Protein AF-A0A2N5A3N4-F1 (afdb_monomer_lite)

Foldseek 3Di:
DDPDDAAEDEFDWDADPVRDTDTDDDDDDPVRPYYYDDDDDPPPDDDDDDDDDDPDPSPCQQVVQVVVLVVCCVVVVVVPHPPRDDGDDDPVPPPPPCPPPDDDDDDDD

pLDDT: mean 80.14, std 12.22, range [43.47, 93.5]

Sequence (109 aa):
MSNKTEPIRELECKFDDNGSPSWDSFPSHKNCQVRGGCDLPPHLPGIIILVHGVNSTGEWFSVAEKKLCEGLNKRLGLTGTSHELETNKYLFDDKIDAMPLMPRDLPDV

Structure (mmCIF, N/CA/C/O backbone):
data_AF-A0A2N5A3N4-F1
#
_entry.id   AF-A0A2N5A3N4-F1
#
loop_
_atom_site.group_PDB
_atom_site.id
_atom_site.type_symbol
_atom_site.label_atom_id
_atom_site.label_alt_id
_atom_site.label_comp_id
_atom_site.label_asym_id
_atom_site.label_entity_id
_atom_site.label_seq_id
_atom_site.pdbx_PDB_ins_code
_atom_site.Cartn_x
_atom_site.Cartn_y
_atom_site.Cartn_z
_atom_site.occupancy
_atom_site.B_iso_or_equiv
_atom_site.auth_seq_id
_atom_site.auth_comp_id
_atom_site.auth_asym_id
_atom_site.auth_atom_id
_atom_site.pdbx_PDB_model_num
ATOM 1 N N . MET A 1 1 ? 2.906 19.398 30.806 1.00 43.47 1 MET A N 1
ATOM 2 C CA . MET A 1 1 ? 1.909 18.379 30.414 1.00 43.47 1 MET A CA 1
ATOM 3 C C . MET A 1 1 ? 1.866 17.349 31.533 1.00 43.47 1 MET A C 1
ATOM 5 O O . MET A 1 1 ? 2.904 16.779 31.835 1.00 43.47 1 MET A O 1
ATOM 9 N N . SER A 1 2 ? 0.747 17.208 32.244 1.00 47.59 2 SER A N 1
ATOM 10 C CA . SER A 1 2 ? 0.608 16.200 33.305 1.00 47.59 2 SER A CA 1
ATOM 11 C C . SER A 1 2 ? 0.333 14.845 32.647 1.00 47.59 2 SER A C 1
ATOM 13 O O . SER A 1 2 ? -0.663 14.721 31.945 1.00 47.59 2 SER A O 1
ATOM 15 N N . ASN A 1 3 ? 1.202 13.849 32.849 1.00 61.88 3 ASN A N 1
ATOM 16 C CA . ASN A 1 3 ? 1.020 12.478 32.349 1.00 61.88 3 ASN A CA 1
ATOM 17 C C . ASN A 1 3 ? -0.009 11.709 33.199 1.00 61.88 3 ASN A C 1
ATOM 19 O O . ASN A 1 3 ? 0.305 10.674 33.784 1.00 61.88 3 ASN A O 1
ATOM 23 N N . LYS A 1 4 ? -1.228 12.236 33.339 1.00 70.06 4 LYS A N 1
ATOM 24 C CA . LYS A 1 4 ? -2.327 11.498 33.969 1.00 70.06 4 LYS A CA 1
ATOM 25 C C . LYS A 1 4 ? -2.964 10.576 32.934 1.00 70.06 4 LYS A C 1
ATOM 27 O O . LYS A 1 4 ? -3.409 11.034 31.889 1.00 70.06 4 LYS A O 1
ATOM 32 N N . THR A 1 5 ? -3.018 9.285 33.243 1.00 76.06 5 THR A N 1
ATOM 33 C CA . THR A 1 5 ? -3.790 8.291 32.491 1.00 76.06 5 THR A CA 1
ATOM 34 C C . THR A 1 5 ? -5.280 8.567 32.679 1.00 76.06 5 THR A C 1
ATOM 36 O O . THR A 1 5 ? -5.812 8.378 33.773 1.00 76.06 5 THR A O 1
ATOM 39 N N . GLU A 1 6 ? -5.938 9.058 31.631 1.00 80.31 6 GLU A N 1
ATOM 40 C CA . GLU A 1 6 ? -7.391 9.250 31.590 1.00 80.31 6 GLU A CA 1
ATOM 41 C C . GLU A 1 6 ? -8.068 7.980 31.044 1.00 80.31 6 GLU A C 1
ATOM 43 O O . GLU A 1 6 ? -7.516 7.342 30.145 1.00 80.31 6 GLU A O 1
ATOM 48 N N . PRO A 1 7 ? -9.247 7.589 31.560 1.00 86.50 7 PRO A N 1
ATOM 49 C CA . PRO A 1 7 ? -9.970 6.439 31.036 1.00 86.50 7 PRO A CA 1
ATOM 50 C C . PRO A 1 7 ? -10.493 6.720 29.620 1.00 86.50 7 PRO A C 1
ATOM 52 O O . PRO A 1 7 ? -11.051 7.786 29.334 1.00 86.50 7 PRO A O 1
ATOM 55 N N . ILE A 1 8 ? -10.333 5.732 28.741 1.00 88.81 8 ILE A N 1
ATOM 56 C CA . ILE A 1 8 ? -10.764 5.778 27.344 1.00 88.81 8 ILE A CA 1
ATOM 57 C C . ILE A 1 8 ? -11.820 4.695 27.129 1.00 88.81 8 ILE A C 1
ATOM 59 O O . ILE A 1 8 ? -11.674 3.570 27.604 1.00 88.81 8 ILE A O 1
ATOM 63 N N . ARG A 1 9 ? -12.888 5.046 26.415 1.00 89.12 9 ARG A N 1
ATOM 64 C CA . ARG A 1 9 ? -13.852 4.099 25.858 1.00 89.12 9 ARG A CA 1
ATOM 65 C C . ARG A 1 9 ? -13.549 3.932 24.380 1.00 89.12 9 ARG A C 1
ATOM 67 O O . ARG A 1 9 ? -13.668 4.902 23.635 1.00 89.12 9 ARG A O 1
ATOM 74 N N . GLU A 1 10 ? -13.196 2.725 23.973 1.00 90.88 10 GLU A N 1
ATOM 75 C CA . GLU A 1 10 ? -13.039 2.384 22.561 1.00 90.88 10 GLU A CA 1
ATOM 76 C C . GLU A 1 10 ? -14.386 2.547 21.848 1.00 90.88 10 GLU A C 1
ATOM 78 O O . GLU A 1 10 ? -15.419 2.043 22.302 1.00 90.88 10 GLU A O 1
ATOM 83 N N . LEU A 1 11 ? -14.393 3.352 20.786 1.00 91.62 11 LEU A N 1
ATOM 84 C CA . LEU A 1 11 ? -15.568 3.568 19.953 1.00 91.62 11 LEU A CA 1
ATOM 85 C C . LEU A 1 11 ? -15.558 2.577 18.794 1.00 91.62 11 LEU A C 1
ATOM 87 O O . LEU A 1 11 ? -14.537 2.383 18.139 1.00 91.62 11 LEU A O 1
ATOM 91 N N . GLU A 1 12 ? -16.722 2.010 18.494 1.00 90.44 12 GLU A N 1
ATOM 92 C CA . GLU A 1 12 ? -16.892 1.179 17.306 1.00 90.44 12 GLU A CA 1
ATOM 93 C C . GLU A 1 12 ? -16.766 2.031 16.035 1.00 90.44 12 GLU A C 1
ATOM 95 O O . GLU A 1 12 ? -17.411 3.077 15.907 1.00 90.44 12 GLU A O 1
ATOM 100 N N . CYS A 1 13 ? -15.938 1.572 15.095 1.00 90.19 13 CYS A N 1
ATOM 101 C CA . CYS A 1 13 ? -15.800 2.172 13.772 1.00 90.19 13 CYS A CA 1
ATOM 102 C C . CYS A 1 13 ? -16.941 1.696 12.865 1.00 90.19 13 CYS A C 1
ATOM 104 O O . CYS A 1 13 ? -17.118 0.493 12.663 1.00 90.19 13 CYS A O 1
ATOM 106 N N . LYS A 1 14 ? -17.686 2.636 12.281 1.00 90.94 14 LYS A N 1
ATOM 107 C CA . LYS A 1 14 ? -18.724 2.379 11.275 1.00 90.94 14 LYS A CA 1
ATOM 108 C C . LYS A 1 14 ? -18.265 2.907 9.923 1.00 90.94 14 LYS A C 1
ATOM 110 O O . LYS A 1 14 ? -17.735 4.013 9.852 1.00 90.94 14 LYS A O 1
ATOM 115 N N . PHE A 1 15 ? -18.505 2.142 8.866 1.00 88.44 15 PHE A N 1
ATOM 116 C CA . PHE A 1 15 ? -18.195 2.545 7.497 1.00 88.44 15 PHE A CA 1
ATOM 117 C C . PHE A 1 15 ? -19.470 2.994 6.787 1.00 88.44 15 PHE A C 1
ATOM 119 O O . PHE A 1 15 ? -20.508 2.344 6.921 1.00 88.44 15 PHE A O 1
ATOM 126 N N . ASP A 1 16 ? -19.392 4.108 6.065 1.00 88.56 16 ASP A N 1
ATOM 127 C CA . ASP A 1 16 ? -20.427 4.488 5.104 1.00 88.56 16 ASP A CA 1
ATOM 128 C C . ASP A 1 16 ? -20.328 3.630 3.823 1.00 88.56 16 ASP A C 1
ATOM 130 O O . ASP A 1 16 ? -19.382 2.857 3.640 1.00 88.56 16 ASP A O 1
ATOM 134 N N . ASP A 1 17 ? -21.291 3.783 2.910 1.00 89.00 17 ASP A N 1
ATOM 135 C CA . ASP A 1 17 ? -21.286 3.083 1.614 1.00 89.00 17 ASP A CA 1
ATOM 136 C C . ASP A 1 17 ? -20.060 3.436 0.743 1.00 89.00 17 ASP A C 1
ATOM 138 O O . ASP A 1 17 ? -19.723 2.706 -0.189 1.00 89.00 17 ASP A O 1
ATOM 142 N N . ASN A 1 18 ? -19.368 4.538 1.055 1.00 84.25 18 ASN A N 1
ATOM 143 C CA . ASN A 1 18 ? -18.159 4.999 0.374 1.00 84.25 18 ASN A CA 1
ATOM 144 C C . ASN A 1 18 ? -16.86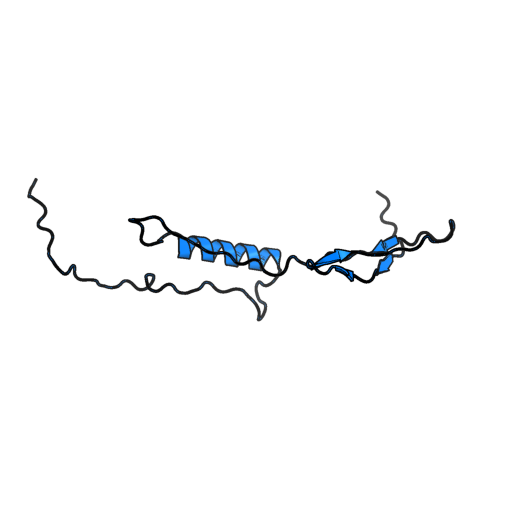5 4.505 1.055 1.00 84.25 18 ASN A C 1
ATOM 146 O O . ASN A 1 18 ? -15.771 4.837 0.595 1.00 84.25 18 ASN A O 1
ATOM 150 N N . GLY A 1 19 ? -16.959 3.731 2.142 1.00 78.62 19 GLY A N 1
ATOM 151 C CA . GLY A 1 19 ? -15.815 3.250 2.916 1.00 78.62 19 GLY A CA 1
ATOM 152 C C . GLY A 1 19 ? -15.162 4.292 3.837 1.00 78.62 19 GLY A C 1
ATOM 153 O O . GLY A 1 19 ? -14.081 4.032 4.370 1.00 78.62 19 GLY A O 1
ATOM 154 N N . SER A 1 20 ? -15.778 5.454 4.056 1.00 84.81 20 SER A N 1
ATOM 155 C CA . SER A 1 20 ? -15.318 6.454 5.024 1.00 84.81 20 SER A CA 1
ATOM 156 C C . SER A 1 20 ? -15.613 5.986 6.455 1.00 84.81 20 SER A C 1
ATOM 158 O O . SER A 1 20 ? -16.762 5.655 6.767 1.00 84.81 20 SER A O 1
ATOM 160 N N . PRO A 1 21 ? -14.612 5.974 7.355 1.00 89.81 21 PRO A N 1
ATOM 161 C CA . PRO A 1 21 ? -14.819 5.586 8.743 1.00 89.81 21 PRO A CA 1
ATOM 162 C C . PRO A 1 21 ? -15.445 6.723 9.565 1.00 89.81 21 PRO A C 1
ATOM 164 O O . PRO A 1 21 ? -15.090 7.895 9.422 1.00 89.81 21 PRO A O 1
ATOM 167 N N . SER A 1 22 ? -16.359 6.365 10.464 1.00 91.19 22 SER A N 1
ATOM 168 C CA . SER A 1 22 ? -17.047 7.265 11.394 1.00 91.19 22 SER A CA 1
ATOM 169 C C . SER A 1 22 ? -17.185 6.626 12.780 1.00 91.19 22 SER A C 1
ATOM 171 O O . SER A 1 22 ? -17.200 5.401 12.912 1.00 91.19 22 SER A O 1
ATOM 173 N N . TRP A 1 23 ? -17.281 7.460 13.821 1.00 93.50 23 TRP A N 1
ATOM 174 C CA . TRP A 1 23 ? -17.399 7.024 15.215 1.00 93.50 23 TRP A CA 1
ATOM 175 C C . TRP A 1 23 ? -18.448 7.851 15.948 1.00 93.50 23 TRP A C 1
ATOM 177 O O . TRP A 1 23 ? -18.425 9.081 15.897 1.00 93.50 23 TRP A O 1
ATOM 187 N N . ASP A 1 24 ? -19.305 7.170 16.704 1.00 91.19 24 ASP A N 1
ATOM 188 C CA . ASP A 1 24 ? -20.320 7.808 17.536 1.00 91.19 24 ASP A CA 1
ATOM 189 C C . ASP A 1 24 ? -19.926 7.740 19.010 1.00 91.19 24 ASP A C 1
ATOM 191 O O . ASP A 1 24 ? -19.663 6.672 19.570 1.00 91.19 24 ASP A O 1
ATOM 195 N N . SER A 1 25 ? -19.937 8.893 19.676 1.00 89.88 25 SER A N 1
ATOM 196 C CA . SER A 1 25 ? -19.735 8.979 21.121 1.00 89.88 25 SER A CA 1
ATOM 197 C C . SER A 1 25 ? -20.999 9.462 21.833 1.00 89.88 25 SER A C 1
ATOM 199 O O . SER A 1 25 ? -21.907 10.007 21.213 1.00 89.88 25 SER A O 1
ATOM 201 N N . PHE A 1 26 ? -21.062 9.255 23.148 1.00 86.88 26 PHE A N 1
ATOM 202 C CA . PHE A 1 26 ? -22.127 9.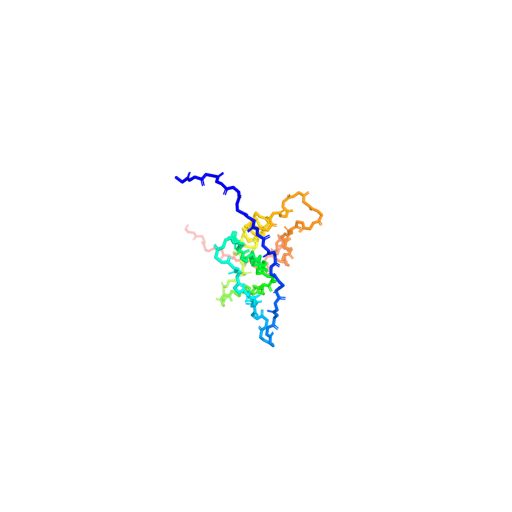782 23.994 1.00 86.88 26 PHE A CA 1
ATOM 203 C C . PHE A 1 26 ? -21.526 10.611 25.134 1.00 86.88 26 PHE A C 1
ATOM 205 O O . PHE A 1 26 ? -20.414 10.311 25.583 1.00 86.88 26 PHE A O 1
ATOM 212 N N . PRO A 1 27 ? -22.236 11.649 25.611 1.00 87.56 27 PRO A N 1
ATOM 213 C CA . PRO A 1 27 ? -21.755 12.484 26.699 1.00 87.56 27 PRO A CA 1
ATOM 214 C C . PRO A 1 27 ? -21.712 11.694 28.010 1.00 87.56 27 PRO A C 1
ATOM 216 O O . PRO A 1 27 ? -22.663 11.001 28.370 1.00 87.56 27 PRO A O 1
ATOM 219 N N . SER A 1 28 ? -20.616 11.832 28.750 1.00 86.19 28 SER A N 1
ATOM 220 C CA . SER A 1 28 ? -20.502 11.334 30.118 1.00 86.19 28 SER A CA 1
ATOM 221 C C . SER A 1 28 ? -20.931 12.402 31.128 1.00 86.19 28 SER A C 1
ATOM 223 O O . SER A 1 28 ? -20.994 13.600 30.838 1.00 86.19 28 SER A O 1
ATOM 225 N N . HIS A 1 29 ? -21.256 11.972 32.348 1.00 88.56 29 HIS A N 1
ATOM 226 C CA . HIS A 1 29 ? -21.553 12.898 33.437 1.00 88.56 29 HIS A CA 1
ATOM 227 C C . HIS A 1 29 ? -20.318 13.749 33.783 1.00 88.56 29 HIS A C 1
ATOM 229 O O . HIS A 1 29 ? -19.194 13.268 33.674 1.00 88.56 29 HIS A O 1
ATOM 235 N N . LYS A 1 30 ? -20.508 14.981 34.281 1.00 83.19 30 LYS A N 1
ATOM 236 C CA . LYS A 1 30 ? -19.412 15.936 34.568 1.00 83.19 30 LYS A CA 1
ATOM 237 C C . LYS A 1 30 ? -18.302 15.371 35.469 1.00 83.19 30 LYS A C 1
ATOM 239 O O . LYS A 1 30 ? -17.148 15.746 35.314 1.00 83.19 30 LYS A O 1
ATOM 244 N N . ASN A 1 31 ? -18.651 14.461 36.380 1.00 86.56 31 ASN A N 1
ATOM 245 C CA . ASN A 1 31 ? -17.709 13.830 37.312 1.00 86.56 31 ASN A CA 1
ATOM 246 C C . ASN A 1 31 ? -16.969 12.615 36.720 1.00 86.56 31 ASN A C 1
ATOM 248 O O . ASN A 1 31 ? -16.104 12.048 37.381 1.00 86.56 31 ASN A O 1
ATOM 252 N N . CYS A 1 32 ? -17.312 12.189 35.504 1.00 81.31 32 CYS A N 1
ATOM 253 C CA . CYS A 1 32 ? -16.731 11.038 34.825 1.00 81.31 32 CYS A CA 1
ATOM 254 C C . CYS A 1 32 ? -16.099 11.510 33.510 1.00 81.31 32 CYS A C 1
ATOM 256 O O . CYS A 1 32 ? -16.763 11.612 32.478 1.00 81.31 32 CYS A O 1
ATOM 258 N N . GLN A 1 33 ? -14.809 11.840 33.554 1.00 81.06 33 GLN A N 1
ATOM 259 C CA . GLN A 1 33 ? -14.056 12.262 32.376 1.00 81.06 33 GLN A CA 1
ATOM 260 C C . GLN A 1 33 ? -13.573 11.026 31.610 1.00 81.06 33 GLN A C 1
ATOM 262 O O . GLN A 1 33 ? -12.458 10.559 31.821 1.00 81.06 33 GLN A O 1
ATOM 267 N N . VAL A 1 34 ? -14.433 10.483 30.746 1.00 87.06 34 VAL A N 1
ATOM 268 C CA . VAL A 1 34 ? -14.098 9.382 29.832 1.00 87.06 34 VAL A CA 1
ATOM 269 C C . VAL A 1 34 ? -14.065 9.934 28.417 1.00 87.06 34 VAL A C 1
ATOM 271 O O . VAL A 1 34 ? -15.028 10.562 27.975 1.00 87.06 34 VAL A O 1
ATOM 274 N N . ARG A 1 35 ? -12.965 9.710 27.700 1.00 86.75 35 ARG A N 1
ATOM 275 C CA . ARG A 1 35 ? -12.848 10.108 26.290 1.00 86.75 35 ARG A CA 1
ATOM 276 C C . ARG A 1 35 ? -13.236 8.958 25.370 1.00 86.75 35 ARG A C 1
ATOM 278 O O . ARG A 1 35 ? -13.045 7.796 25.714 1.00 86.75 35 ARG A O 1
ATOM 285 N N . GLY A 1 36 ? -13.764 9.290 24.195 1.00 89.12 36 GLY A N 1
ATOM 286 C CA . GLY A 1 36 ? -13.908 8.329 23.106 1.00 89.12 36 GLY A CA 1
ATOM 287 C C . GLY A 1 36 ? -12.560 8.116 22.426 1.00 89.12 36 GLY A C 1
ATOM 288 O O . GLY A 1 36 ? -11.990 9.070 21.900 1.00 89.12 36 GLY A O 1
ATOM 289 N N . GLY A 1 37 ? -12.046 6.893 22.478 1.00 89.88 37 GLY A N 1
ATOM 290 C CA . GLY A 1 37 ? -10.892 6.463 21.699 1.00 89.88 37 GLY A CA 1
ATOM 291 C C . GLY A 1 37 ? -11.351 6.104 20.295 1.00 89.88 37 GLY A C 1
ATOM 292 O O . GLY A 1 37 ? -12.328 5.377 20.132 1.00 89.88 37 GLY A O 1
ATOM 293 N N . CYS A 1 38 ? -10.675 6.651 19.296 1.00 89.88 38 CYS A N 1
ATOM 294 C CA . CYS A 1 38 ? -10.938 6.394 17.891 1.00 89.88 38 CYS A CA 1
ATOM 295 C C . CYS A 1 38 ? -9.632 5.892 17.279 1.00 89.88 38 CYS A C 1
ATOM 297 O O . CYS A 1 38 ? -8.666 6.650 17.167 1.00 89.88 38 CYS A O 1
ATOM 299 N N . ASP A 1 39 ? -9.616 4.613 16.917 1.00 84.38 39 ASP A N 1
ATOM 300 C CA . ASP A 1 39 ? -8.518 4.026 16.167 1.00 84.38 39 ASP A CA 1
ATOM 301 C C . ASP A 1 39 ? -8.803 4.220 14.686 1.00 84.38 39 ASP A C 1
ATOM 303 O O . ASP A 1 39 ? -9.729 3.629 14.127 1.00 84.38 39 ASP A O 1
ATOM 307 N N . LEU A 1 40 ? -8.018 5.090 14.051 1.00 81.50 40 LEU A N 1
ATOM 308 C CA . LEU A 1 40 ? -8.128 5.300 12.618 1.00 81.50 40 LEU A CA 1
ATOM 309 C C . LEU A 1 40 ? -7.739 3.998 11.905 1.00 81.50 40 LEU A C 1
ATOM 311 O O . LEU A 1 40 ? -6.613 3.525 12.108 1.00 81.50 40 LEU A O 1
ATOM 315 N N . PRO A 1 41 ? -8.609 3.429 11.051 1.00 74.06 41 PRO A N 1
ATOM 316 C CA . PRO A 1 41 ? -8.205 2.290 10.253 1.00 74.06 41 PRO A CA 1
ATOM 317 C C . PRO A 1 41 ? -7.013 2.704 9.379 1.00 74.06 41 PRO A C 1
ATOM 319 O O . PRO A 1 41 ? -7.014 3.803 8.808 1.00 74.06 41 PRO A O 1
ATOM 322 N N . PRO A 1 42 ? -5.975 1.859 9.269 1.00 70.94 42 PRO A N 1
ATOM 323 C CA . PRO A 1 42 ? -4.881 2.127 8.354 1.00 70.94 42 PRO A CA 1
ATOM 324 C C . PRO A 1 42 ? -5.449 2.238 6.937 1.00 70.94 42 PRO A C 1
ATOM 326 O O . PRO A 1 42 ? -6.317 1.459 6.548 1.00 70.94 42 PRO A O 1
ATOM 329 N N . HIS A 1 43 ? -4.965 3.206 6.156 1.00 65.69 43 HIS A N 1
ATOM 330 C CA . HIS A 1 43 ? -5.308 3.293 4.738 1.00 65.69 43 HIS A CA 1
ATOM 331 C C . HIS A 1 43 ? -4.841 1.999 4.034 1.00 65.69 43 HIS A C 1
ATOM 333 O O . HIS A 1 43 ? -3.651 1.833 3.767 1.00 65.69 43 HIS A O 1
ATOM 339 N N . LEU A 1 44 ? -5.771 1.068 3.800 1.00 63.59 44 LEU A N 1
ATOM 340 C CA . LEU A 1 44 ? -5.592 -0.209 3.090 1.00 63.59 44 LEU A CA 1
ATOM 341 C C . LEU A 1 44 ? -5.865 -0.015 1.577 1.00 63.59 44 LEU A C 1
ATOM 343 O O . LEU A 1 44 ? -6.459 0.991 1.195 1.00 63.59 44 LEU A O 1
ATOM 347 N N . PRO A 1 45 ? -5.330 -0.880 0.694 1.00 63.66 45 PRO A N 1
ATOM 348 C CA . PRO A 1 45 ? -4.304 -0.494 -0.271 1.00 63.66 45 PRO A CA 1
ATOM 349 C C . PRO A 1 45 ? -4.838 0.287 -1.476 1.00 63.66 45 PRO A C 1
ATOM 351 O O . PRO A 1 45 ? -5.817 -0.086 -2.116 1.00 63.66 45 PRO A O 1
ATOM 354 N N . GLY A 1 46 ? -4.114 1.351 -1.825 1.00 71.12 46 GLY A N 1
ATOM 355 C CA . GLY A 1 46 ? -4.244 2.016 -3.117 1.00 71.12 46 GLY A CA 1
ATOM 356 C C . GLY A 1 46 ? -3.569 1.208 -4.228 1.00 71.12 46 GLY A C 1
ATOM 357 O O . GLY A 1 46 ? -2.595 0.497 -3.989 1.00 71.12 46 GLY A O 1
ATOM 358 N N . ILE A 1 47 ? -4.073 1.339 -5.453 1.00 82.50 47 ILE A N 1
ATOM 359 C CA . ILE A 1 47 ? -3.440 0.781 -6.652 1.00 82.50 47 ILE A CA 1
ATOM 360 C C . ILE A 1 47 ? -2.447 1.815 -7.186 1.00 82.50 47 ILE A C 1
ATOM 362 O O . ILE A 1 47 ? -2.800 2.982 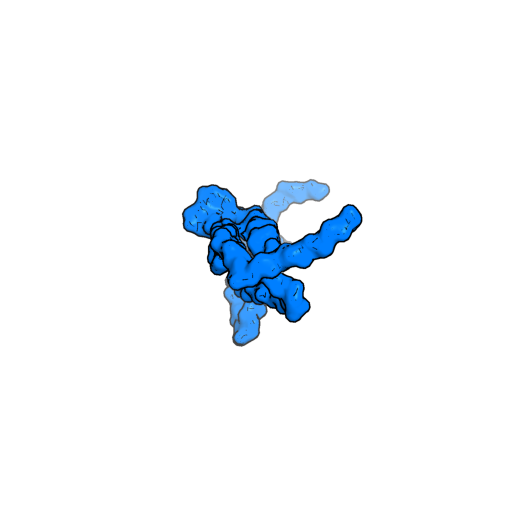-7.360 1.00 82.50 47 ILE A O 1
ATOM 366 N N . ILE A 1 48 ? -1.216 1.392 -7.466 1.00 84.06 48 ILE A N 1
ATOM 367 C CA . ILE A 1 48 ? -0.192 2.234 -8.093 1.00 84.06 48 ILE A CA 1
ATOM 368 C C . ILE A 1 48 ? 0.076 1.677 -9.489 1.00 84.06 48 ILE A C 1
ATOM 370 O O . ILE A 1 48 ? 0.469 0.524 -9.634 1.00 84.06 48 ILE A O 1
ATOM 374 N N . ILE A 1 49 ? -0.160 2.497 -10.514 1.00 88.19 49 ILE A N 1
ATOM 375 C CA . ILE A 1 49 ? 0.053 2.137 -11.920 1.00 88.19 49 ILE A CA 1
ATOM 376 C C . ILE A 1 49 ? 1.212 2.978 -12.447 1.00 88.19 49 ILE A C 1
ATOM 378 O O . ILE A 1 49 ? 1.114 4.204 -12.513 1.00 88.19 49 ILE A O 1
ATOM 382 N N . LEU A 1 50 ? 2.308 2.320 -12.819 1.00 86.75 50 LEU A N 1
ATOM 383 C CA . LEU A 1 50 ? 3.464 2.968 -13.429 1.00 86.75 50 LEU A CA 1
ATOM 384 C C . LEU A 1 50 ? 3.312 2.946 -14.955 1.00 86.75 50 LEU A C 1
ATOM 386 O O . LEU A 1 50 ? 3.120 1.889 -15.551 1.00 86.75 50 LEU A O 1
ATOM 390 N N . VAL A 1 51 ? 3.390 4.117 -15.590 1.00 89.44 51 VAL A N 1
ATOM 391 C CA . VAL A 1 51 ? 3.283 4.279 -17.050 1.00 89.44 51 VAL A CA 1
ATOM 392 C C . VAL A 1 51 ? 4.517 5.027 -17.547 1.00 89.44 51 VAL A C 1
ATOM 394 O O . VAL A 1 51 ? 4.935 6.009 -16.933 1.00 89.44 51 VAL A O 1
ATOM 397 N N . HIS A 1 52 ? 5.118 4.562 -18.643 1.00 85.62 52 HIS A N 1
ATOM 398 C CA . HIS A 1 52 ? 6.274 5.206 -19.266 1.00 85.62 52 HIS A CA 1
ATOM 399 C C . HIS A 1 52 ? 5.859 5.924 -20.553 1.00 85.62 52 HIS A C 1
ATOM 401 O O . HIS A 1 52 ? 4.847 5.600 -21.175 1.00 85.62 52 HIS A O 1
ATOM 407 N N . GLY A 1 53 ? 6.648 6.920 -20.952 1.00 87.44 53 GLY A N 1
ATOM 408 C CA . GLY A 1 53 ? 6.428 7.646 -22.198 1.00 87.44 53 GLY A CA 1
ATOM 409 C C . GLY A 1 53 ? 6.786 6.828 -23.441 1.00 87.44 53 GLY A C 1
ATOM 410 O O . GLY A 1 53 ? 7.500 5.821 -23.372 1.00 87.44 53 GLY A O 1
ATOM 411 N N . VAL A 1 54 ? 6.330 7.314 -24.599 1.00 78.38 54 VAL A N 1
ATOM 412 C CA . VAL A 1 54 ? 6.807 6.846 -25.906 1.00 78.38 54 VAL A CA 1
ATOM 413 C C . VAL A 1 54 ? 8.317 7.118 -26.005 1.00 78.38 54 VAL A C 1
ATOM 415 O O . VAL A 1 54 ? 8.759 8.221 -25.697 1.00 78.38 54 VAL A O 1
ATOM 418 N N . ASN A 1 55 ? 9.104 6.108 -26.390 1.00 81.06 55 ASN A N 1
ATOM 419 C CA . ASN A 1 55 ? 10.583 6.091 -26.396 1.00 81.06 55 ASN A CA 1
ATOM 420 C C . ASN A 1 55 ? 11.305 5.927 -25.037 1.00 81.06 55 ASN A C 1
ATOM 422 O O . ASN A 1 55 ? 12.490 6.239 -24.950 1.00 81.06 55 ASN A O 1
ATOM 426 N N . SER A 1 56 ? 10.655 5.397 -23.997 1.00 78.25 56 SER A N 1
ATOM 427 C CA . SER A 1 56 ? 11.341 4.864 -22.802 1.00 78.25 56 SER A CA 1
ATOM 428 C C . SER A 1 56 ? 11.002 3.386 -22.618 1.00 78.25 56 SER A C 1
ATOM 430 O O . SER A 1 56 ? 9.936 2.943 -23.042 1.00 78.25 56 SER A O 1
ATOM 432 N N . THR A 1 57 ? 11.902 2.626 -21.997 1.00 75.94 57 THR A N 1
ATOM 433 C CA . THR A 1 57 ? 11.688 1.213 -21.643 1.00 75.94 57 THR A CA 1
ATOM 434 C C . THR A 1 57 ? 11.101 1.035 -20.244 1.00 75.94 57 THR A C 1
ATOM 436 O O . THR A 1 57 ? 10.866 -0.090 -19.817 1.00 75.94 57 THR A O 1
ATOM 439 N N . GLY A 1 58 ? 10.867 2.132 -19.516 1.00 80.06 58 GLY A N 1
ATOM 440 C CA . GLY A 1 58 ? 10.412 2.072 -18.130 1.00 80.06 58 GLY A CA 1
ATOM 441 C C . GLY A 1 58 ? 11.529 1.707 -17.152 1.00 80.06 58 GLY A C 1
ATOM 442 O O . GLY A 1 58 ? 11.249 1.115 -16.114 1.00 80.06 58 GLY A O 1
ATOM 443 N N . GLU A 1 59 ? 12.786 2.080 -17.432 1.00 81.50 59 GLU A N 1
ATOM 444 C CA . GLU A 1 59 ? 13.940 1.699 -16.597 1.00 81.50 59 GLU A CA 1
ATOM 445 C C . GLU A 1 59 ? 13.851 2.173 -15.133 1.00 81.50 59 GLU A C 1
ATOM 447 O O . GLU A 1 59 ? 14.532 1.647 -14.257 1.00 81.50 59 GLU A O 1
ATOM 452 N N . TRP A 1 60 ? 12.997 3.158 -14.844 1.00 82.44 60 TRP A N 1
ATOM 453 C CA . TRP A 1 60 ? 12.806 3.694 -13.499 1.00 82.44 60 TRP A CA 1
ATOM 454 C C . TRP A 1 60 ? 11.833 2.874 -12.636 1.00 82.44 60 TRP A C 1
ATOM 456 O O . TRP A 1 60 ? 11.788 3.085 -11.423 1.00 82.44 60 TRP A O 1
ATOM 466 N N . PHE A 1 61 ? 11.065 1.950 -13.224 1.00 87.94 61 PHE A N 1
ATOM 467 C CA . PHE A 1 61 ? 10.023 1.203 -12.513 1.00 87.94 61 PHE A CA 1
ATOM 468 C C . PHE A 1 61 ? 10.588 0.311 -11.411 1.00 87.94 61 PHE A C 1
ATOM 470 O O . PHE A 1 61 ? 10.092 0.350 -10.288 1.00 87.94 61 PHE A O 1
ATOM 477 N N . SER A 1 62 ? 11.674 -0.410 -11.691 1.00 86.38 62 SER A N 1
ATOM 478 C CA . SER A 1 62 ? 12.334 -1.284 -10.715 1.00 86.38 62 SER A CA 1
ATOM 479 C C . SER A 1 62 ? 12.869 -0.496 -9.513 1.00 86.38 62 SER A C 1
ATOM 481 O O . SER A 1 62 ? 12.685 -0.883 -8.357 1.00 86.38 62 SER A O 1
ATOM 483 N N . VAL A 1 63 ? 13.475 0.669 -9.765 1.00 88.50 63 VAL A N 1
ATOM 484 C CA . VAL A 1 63 ? 13.977 1.564 -8.711 1.00 88.50 63 VAL A CA 1
ATOM 485 C C . VAL A 1 63 ? 12.827 2.151 -7.890 1.00 88.50 63 VAL A C 1
ATOM 487 O O . VAL A 1 63 ? 12.911 2.196 -6.658 1.00 88.50 63 VAL A O 1
ATOM 490 N N . ALA A 1 64 ? 11.760 2.599 -8.552 1.00 89.81 64 ALA A N 1
ATOM 491 C CA . ALA A 1 64 ? 10.589 3.166 -7.893 1.00 89.81 64 ALA A CA 1
ATOM 492 C C . ALA A 1 64 ? 9.878 2.136 -7.017 1.00 89.81 64 ALA A C 1
ATOM 494 O O . ALA A 1 64 ? 9.580 2.428 -5.860 1.00 89.81 64 ALA A O 1
ATOM 495 N N . GLU A 1 65 ? 9.665 0.927 -7.531 1.00 90.25 65 GLU A N 1
ATOM 496 C CA . GLU A 1 65 ? 9.032 -0.156 -6.790 1.00 90.25 65 GLU A CA 1
ATOM 497 C C . GLU A 1 65 ? 9.859 -0.563 -5.574 1.00 90.25 65 GLU A C 1
ATOM 499 O O . GLU A 1 65 ? 9.315 -0.683 -4.479 1.00 90.25 65 GLU A O 1
ATOM 504 N N . LYS A 1 66 ? 11.186 -0.662 -5.711 1.00 91.56 66 LYS A N 1
ATOM 505 C CA . LYS A 1 66 ? 12.069 -0.922 -4.568 1.00 91.56 66 LYS A CA 1
ATOM 506 C C . LYS A 1 66 ? 11.876 0.100 -3.453 1.00 91.56 66 LYS A C 1
ATOM 508 O O . LYS A 1 66 ? 11.708 -0.266 -2.291 1.00 91.56 66 LYS A O 1
ATOM 513 N N . LYS A 1 67 ? 11.876 1.388 -3.799 1.00 92.38 67 LYS A N 1
ATOM 514 C CA . LYS A 1 67 ? 11.688 2.467 -2.819 1.00 92.38 67 LYS A CA 1
ATOM 515 C C . LYS A 1 67 ? 10.280 2.478 -2.233 1.00 92.38 67 LYS A C 1
ATOM 517 O O . LYS A 1 67 ? 10.116 2.801 -1.056 1.00 92.38 67 LYS A O 1
ATOM 522 N N . LEU A 1 68 ? 9.286 2.107 -3.030 1.00 91.00 68 LEU A N 1
ATOM 523 C CA . LEU A 1 68 ? 7.903 1.994 -2.600 1.00 91.00 68 LEU A CA 1
ATOM 524 C C . LEU A 1 68 ? 7.722 0.852 -1.593 1.00 91.00 68 LEU A C 1
ATOM 526 O O . LEU A 1 68 ? 7.186 1.103 -0.515 1.00 91.00 68 LEU A O 1
ATOM 530 N N . CYS A 1 69 ? 8.219 -0.354 -1.886 1.00 90.75 69 CYS A N 1
ATOM 531 C CA . CYS A 1 69 ? 8.178 -1.489 -0.961 1.00 90.75 69 CYS A CA 1
ATOM 532 C C . CYS A 1 69 ? 8.936 -1.171 0.337 1.00 90.75 69 CYS A C 1
ATOM 534 O O . CYS A 1 69 ? 8.377 -1.344 1.417 1.00 90.75 69 CYS A O 1
ATOM 536 N N . GLU A 1 70 ? 10.146 -0.598 0.259 1.00 92.19 70 GLU A N 1
ATOM 537 C CA . GLU A 1 70 ? 10.910 -0.150 1.440 1.00 92.19 70 GLU A CA 1
ATOM 538 C C . GLU A 1 70 ? 10.103 0.841 2.308 1.00 92.19 70 GLU A C 1
ATOM 540 O O . GLU A 1 70 ? 10.026 0.704 3.533 1.00 92.19 70 GLU A O 1
ATOM 545 N N . GLY A 1 71 ? 9.481 1.845 1.682 1.00 90.06 71 GLY A N 1
ATOM 546 C CA . GLY A 1 71 ? 8.696 2.866 2.375 1.00 90.06 71 GLY A CA 1
ATOM 547 C C . GLY A 1 71 ? 7.401 2.329 2.987 1.00 90.06 71 GLY A C 1
ATOM 548 O O . GLY A 1 71 ? 7.077 2.665 4.130 1.00 90.06 71 GLY A O 1
ATOM 549 N N . LEU A 1 72 ? 6.673 1.484 2.253 1.00 88.19 72 LEU A N 1
ATOM 550 C CA . LEU A 1 72 ? 5.432 0.862 2.715 1.00 88.19 72 LEU A CA 1
ATOM 551 C C . LEU A 1 72 ? 5.693 -0.134 3.842 1.00 88.19 72 LEU A C 1
ATOM 553 O O . LEU A 1 72 ? 5.023 -0.049 4.869 1.00 88.19 72 LEU A O 1
ATOM 557 N N . ASN A 1 73 ? 6.709 -0.991 3.717 1.00 90.38 73 ASN A N 1
ATOM 558 C CA . ASN A 1 73 ? 7.093 -1.925 4.776 1.00 90.38 73 ASN A CA 1
ATOM 559 C C . ASN A 1 73 ? 7.450 -1.185 6.066 1.00 90.38 73 ASN A C 1
ATOM 561 O O . ASN A 1 73 ? 7.002 -1.575 7.144 1.00 90.38 73 ASN A O 1
ATOM 565 N N . LYS A 1 74 ? 8.170 -0.061 5.963 1.00 90.06 74 LYS A N 1
ATOM 566 C CA . LYS A 1 74 ? 8.483 0.788 7.118 1.00 90.06 74 LYS A CA 1
ATOM 567 C C . LYS A 1 74 ? 7.241 1.452 7.717 1.00 90.06 74 LYS A C 1
ATOM 569 O O . LYS A 1 74 ? 7.117 1.503 8.938 1.00 90.06 74 LYS A O 1
ATOM 574 N N . ARG A 1 75 ? 6.335 1.985 6.888 1.00 85.38 75 ARG A N 1
ATOM 575 C CA . ARG A 1 75 ? 5.119 2.680 7.355 1.00 85.38 75 ARG A CA 1
ATOM 576 C C . ARG A 1 75 ? 4.115 1.726 7.999 1.00 85.38 75 ARG A C 1
ATOM 578 O O . ARG A 1 75 ? 3.457 2.115 8.957 1.00 85.38 75 ARG A O 1
ATOM 585 N N . LEU A 1 76 ? 3.993 0.515 7.463 1.00 84.94 76 LEU A N 1
ATOM 586 C CA . LEU A 1 76 ? 3.052 -0.507 7.921 1.00 84.94 76 LEU A CA 1
ATOM 587 C C . LEU A 1 76 ? 3.659 -1.458 8.966 1.00 84.94 76 LEU A C 1
ATOM 589 O O . LEU A 1 76 ? 2.941 -2.288 9.509 1.00 84.94 76 LEU A O 1
ATOM 593 N N . GLY A 1 77 ? 4.958 -1.340 9.263 1.00 86.50 77 GLY A N 1
ATOM 594 C CA . GLY A 1 77 ? 5.641 -2.196 10.237 1.00 86.50 77 GLY A CA 1
ATOM 595 C C . GLY A 1 77 ? 5.801 -3.651 9.782 1.00 86.50 77 GLY A C 1
ATOM 596 O O . GLY A 1 77 ? 5.811 -4.548 10.617 1.00 86.50 77 GLY A O 1
ATOM 597 N N . LEU A 1 78 ? 5.905 -3.891 8.471 1.00 87.12 78 LEU A N 1
ATOM 598 C CA . LEU A 1 78 ? 5.957 -5.235 7.874 1.00 87.12 78 LEU A CA 1
ATOM 599 C C . LEU A 1 78 ? 7.375 -5.817 7.782 1.00 87.12 78 LEU A C 1
ATOM 601 O O . LEU A 1 78 ? 7.524 -6.999 7.481 1.00 87.12 78 LEU A O 1
ATOM 605 N N . THR A 1 79 ? 8.414 -5.016 8.030 1.00 88.44 79 THR A N 1
ATOM 606 C CA . THR A 1 79 ? 9.815 -5.456 7.950 1.00 88.44 79 THR A CA 1
ATOM 607 C C . THR A 1 79 ? 10.090 -6.618 8.908 1.00 88.44 79 THR A C 1
ATOM 609 O O . THR A 1 79 ? 9.918 -6.472 10.120 1.00 88.44 79 THR A O 1
ATOM 612 N N . GLY A 1 80 ? 10.533 -7.762 8.380 1.00 86.88 80 GLY A N 1
ATOM 613 C CA . GLY A 1 80 ? 10.805 -8.969 9.170 1.00 86.88 80 GLY A CA 1
ATOM 614 C C . GLY A 1 80 ? 9.563 -9.783 9.552 1.00 86.88 80 GLY A C 1
ATOM 615 O O . GLY A 1 80 ? 9.659 -10.704 10.364 1.00 86.88 80 GLY A O 1
ATOM 616 N N . THR A 1 81 ? 8.401 -9.459 8.984 1.00 89.62 81 THR A N 1
ATOM 617 C CA . THR A 1 81 ? 7.176 -10.258 9.126 1.00 89.62 81 THR A CA 1
ATOM 618 C C . THR A 1 81 ? 6.994 -11.185 7.924 1.00 89.62 81 THR A C 1
ATOM 620 O O . THR A 1 81 ? 7.574 -10.971 6.865 1.00 89.62 81 THR A O 1
ATOM 623 N N . SER A 1 82 ? 6.123 -12.192 8.043 1.00 89.50 82 SER A N 1
ATOM 624 C CA . SER A 1 82 ? 5.755 -13.063 6.910 1.00 89.50 82 SER A CA 1
ATOM 625 C C . SER A 1 82 ? 5.027 -12.328 5.768 1.00 89.50 82 SER A C 1
ATOM 627 O O . SER A 1 82 ? 4.747 -12.943 4.742 1.00 89.50 82 SER A O 1
ATOM 629 N N . HIS A 1 83 ? 4.669 -11.054 5.958 1.00 86.00 83 HIS A N 1
ATOM 630 C CA . HIS A 1 83 ? 3.906 -10.237 5.012 1.00 86.00 83 HIS A CA 1
ATOM 631 C C . HIS A 1 83 ? 4.732 -9.069 4.455 1.00 86.00 83 HIS A C 1
ATOM 633 O O . HIS A 1 83 ? 4.167 -8.066 4.020 1.00 86.00 83 HIS A O 1
ATOM 639 N N . GLU A 1 84 ? 6.060 -9.165 4.509 1.00 90.81 84 GLU A N 1
ATOM 640 C CA . GLU A 1 84 ? 6.943 -8.159 3.928 1.00 90.81 84 GLU A CA 1
ATOM 641 C C . GLU A 1 84 ? 6.706 -8.031 2.415 1.00 90.81 84 GLU A C 1
ATOM 643 O O . GLU A 1 84 ? 6.637 -9.025 1.693 1.00 90.81 84 GLU A O 1
ATOM 648 N N . LEU A 1 85 ? 6.542 -6.795 1.933 1.00 89.31 85 LEU A N 1
ATOM 649 C CA . LEU A 1 85 ? 6.357 -6.527 0.511 1.00 89.31 85 LEU A CA 1
ATOM 650 C C . LEU A 1 85 ? 7.681 -6.716 -0.222 1.00 89.31 85 LEU A C 1
ATOM 652 O O . LEU A 1 85 ? 8.678 -6.067 0.107 1.00 89.31 85 LEU A O 1
ATOM 656 N N . GLU A 1 86 ? 7.655 -7.551 -1.249 1.00 89.88 86 GLU A N 1
ATOM 657 C CA . GLU A 1 86 ? 8.780 -7.793 -2.143 1.00 89.88 86 GLU A CA 1
ATOM 658 C C . GLU A 1 86 ? 8.577 -7.055 -3.468 1.00 89.88 86 GLU A C 1
ATOM 660 O O . GLU A 1 86 ? 7.455 -6.771 -3.884 1.00 89.88 86 GLU A O 1
ATOM 665 N N . THR A 1 87 ? 9.678 -6.706 -4.129 1.00 89.31 87 THR A N 1
ATOM 666 C CA . THR A 1 87 ? 9.641 -6.058 -5.444 1.00 89.31 87 THR A CA 1
ATOM 667 C C . THR A 1 87 ? 9.260 -7.059 -6.526 1.00 89.31 87 THR A C 1
ATOM 669 O O . THR A 1 87 ? 9.819 -8.160 -6.561 1.00 89.31 87 THR A O 1
ATOM 672 N N . ASN A 1 88 ? 8.387 -6.665 -7.450 1.00 85.38 88 ASN A N 1
ATOM 673 C CA . ASN A 1 88 ? 8.101 -7.452 -8.637 1.00 85.38 88 ASN A CA 1
ATOM 674 C C . ASN A 1 88 ? 9.332 -7.554 -9.560 1.00 85.38 88 ASN A C 1
ATOM 676 O O . ASN A 1 88 ? 10.236 -6.717 -9.530 1.00 85.38 88 ASN A O 1
ATOM 680 N N . LYS A 1 89 ? 9.363 -8.605 -10.382 1.00 82.75 89 LYS A N 1
ATOM 681 C CA . LYS A 1 89 ? 10.373 -8.803 -11.427 1.00 82.75 89 LYS A CA 1
ATOM 682 C C . LYS A 1 89 ? 9.774 -8.402 -12.765 1.00 82.75 89 LYS A C 1
ATOM 684 O O . LYS A 1 89 ? 8.792 -9.007 -13.202 1.00 82.75 89 LYS A O 1
ATOM 689 N N . TYR A 1 90 ? 10.351 -7.405 -13.423 1.00 78.56 90 TYR A N 1
ATOM 690 C CA . TYR A 1 90 ? 9.882 -6.972 -14.735 1.00 78.56 90 TYR A CA 1
ATOM 691 C C . TYR A 1 90 ? 10.545 -7.785 -15.847 1.00 78.56 90 TYR A C 1
ATOM 693 O O . TYR A 1 90 ? 11.697 -8.191 -15.746 1.00 78.56 90 TYR A O 1
ATOM 701 N N . LEU A 1 91 ? 9.827 -7.967 -16.959 1.00 71.19 91 LEU A N 1
ATOM 702 C CA . LEU A 1 91 ? 10.300 -8.705 -18.143 1.00 71.19 91 LEU A CA 1
ATOM 703 C C . LEU A 1 91 ? 11.613 -8.159 -18.739 1.00 71.19 91 LEU A C 1
ATOM 705 O O . LEU A 1 91 ? 12.283 -8.870 -19.478 1.00 71.19 91 LEU A O 1
ATOM 709 N N . PHE A 1 92 ? 11.958 -6.904 -18.443 1.00 65.06 92 PHE A N 1
ATOM 710 C CA . PHE A 1 92 ? 13.155 -6.225 -18.943 1.00 65.06 92 PHE A CA 1
ATOM 711 C C . PHE A 1 92 ? 14.337 -6.234 -17.957 1.00 65.06 92 PHE A C 1
ATOM 713 O O . PHE A 1 92 ? 15.402 -5.729 -18.307 1.00 65.06 92 PHE A O 1
ATOM 720 N N . ASP A 1 93 ? 14.167 -6.766 -16.738 1.00 62.84 93 ASP A N 1
ATOM 721 C CA . ASP A 1 93 ? 15.238 -6.800 -15.727 1.00 62.84 93 ASP A CA 1
ATOM 722 C C . ASP A 1 93 ? 16.303 -7.853 -16.058 1.00 62.84 93 ASP A C 1
ATOM 724 O O . ASP A 1 93 ? 17.493 -7.662 -15.785 1.00 62.84 93 ASP A O 1
ATOM 728 N N . ASP A 1 94 ? 15.890 -8.947 -16.699 1.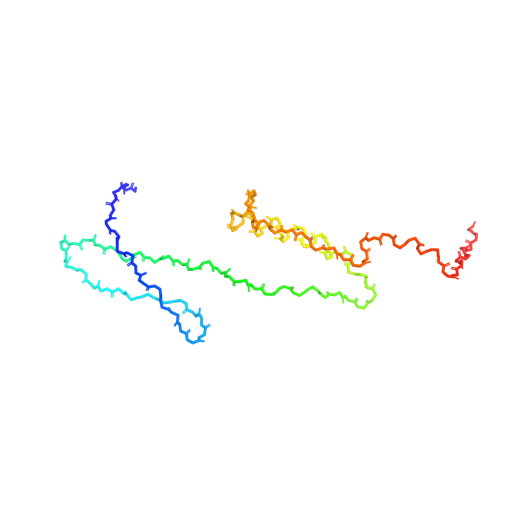00 63.19 94 ASP A N 1
ATOM 729 C CA . ASP A 1 94 ? 16.823 -9.885 -17.295 1.00 63.19 94 ASP A CA 1
ATOM 730 C C . ASP A 1 94 ? 17.411 -9.216 -18.534 1.00 63.19 94 ASP A C 1
ATOM 732 O O . ASP A 1 94 ? 16.691 -8.868 -19.473 1.00 63.19 94 ASP A O 1
ATOM 736 N N . LYS A 1 95 ? 18.735 -9.017 -18.542 1.00 56.03 95 LYS A N 1
ATOM 737 C CA . LYS A 1 95 ? 19.447 -8.619 -19.754 1.00 56.03 95 LYS A CA 1
ATOM 738 C C . LYS A 1 95 ? 19.100 -9.633 -20.834 1.00 56.03 95 LYS A C 1
ATOM 740 O O . LYS A 1 95 ? 19.658 -10.727 -20.872 1.00 56.03 95 LYS A O 1
ATOM 745 N N . ILE A 1 96 ? 18.198 -9.262 -21.734 1.00 54.44 96 ILE A N 1
ATOM 746 C CA . ILE A 1 96 ? 18.178 -9.877 -23.043 1.00 54.44 96 ILE A CA 1
ATOM 747 C C . ILE A 1 96 ? 19.546 -9.492 -23.602 1.00 54.44 96 ILE A C 1
ATOM 749 O O . ILE A 1 96 ? 19.778 -8.317 -23.896 1.00 54.44 96 ILE A O 1
ATOM 753 N N . ASP A 1 97 ? 20.464 -10.457 -23.690 1.00 51.31 97 ASP A N 1
ATOM 754 C CA . ASP A 1 97 ? 21.627 -10.404 -24.580 1.00 51.31 97 ASP A CA 1
ATOM 755 C C . ASP A 1 97 ? 21.083 -10.339 -26.016 1.00 51.31 97 ASP A C 1
ATOM 757 O O . ASP A 1 97 ? 21.196 -11.259 -26.824 1.00 51.31 97 ASP A O 1
ATOM 761 N N . ALA A 1 98 ? 20.378 -9.254 -26.325 1.00 52.38 98 ALA A N 1
ATOM 762 C CA . ALA A 1 98 ? 19.912 -8.939 -27.644 1.00 52.38 98 ALA A CA 1
ATOM 763 C C . ALA A 1 98 ? 21.164 -8.509 -28.384 1.00 52.38 98 ALA A C 1
ATOM 765 O O . ALA A 1 98 ? 21.522 -7.331 -28.423 1.00 52.38 98 ALA A O 1
ATOM 766 N N . MET A 1 99 ? 21.838 -9.500 -28.963 1.00 53.22 99 MET A N 1
ATOM 767 C CA . MET A 1 99 ? 22.663 -9.275 -30.129 1.00 53.22 99 MET A CA 1
ATOM 768 C C . MET A 1 99 ? 21.799 -8.431 -31.077 1.00 53.22 99 MET A C 1
ATOM 770 O O . MET A 1 99 ? 20.704 -8.871 -31.446 1.00 53.22 99 MET A O 1
ATOM 774 N N . PRO A 1 100 ? 22.189 -7.180 -31.368 1.00 58.62 100 PRO A N 1
ATOM 775 C CA . PRO A 1 100 ? 21.363 -6.316 -32.186 1.00 58.62 100 PRO A CA 1
ATOM 776 C C . PRO A 1 100 ? 21.139 -7.029 -33.520 1.00 58.62 100 PRO A C 1
ATOM 778 O O . PRO A 1 100 ? 22.095 -7.484 -34.145 1.00 58.62 100 PRO A O 1
ATOM 781 N N . LEU A 1 101 ? 19.873 -7.160 -33.939 1.00 62.06 101 LEU A N 1
ATOM 782 C CA . LEU A 1 101 ? 19.506 -7.881 -35.169 1.00 62.06 101 LEU A CA 1
ATOM 783 C C . LEU A 1 101 ? 20.212 -7.313 -36.413 1.00 62.06 101 LEU A C 1
ATOM 785 O O . LEU A 1 101 ? 20.288 -7.990 -37.433 1.00 62.06 101 LEU A O 1
ATOM 789 N N . MET A 1 102 ? 20.727 -6.082 -36.315 1.00 60.06 102 MET A N 1
ATOM 790 C CA . MET A 1 102 ? 21.601 -5.454 -37.296 1.00 60.06 102 MET A CA 1
ATOM 791 C C . MET A 1 102 ? 22.779 -4.759 -36.594 1.00 60.06 102 MET A C 1
ATOM 793 O O . MET A 1 102 ? 22.547 -3.993 -35.651 1.00 60.06 102 MET A O 1
ATOM 797 N N . PRO A 1 103 ? 24.026 -4.960 -37.055 1.00 61.88 103 PRO A N 1
ATOM 798 C CA . PRO A 1 103 ? 25.161 -4.140 -36.647 1.00 61.88 103 PRO A CA 1
ATOM 799 C C . PRO A 1 103 ? 24.897 -2.664 -36.977 1.00 61.88 103 PRO A C 1
ATOM 801 O O . PRO A 1 103 ? 24.356 -2.345 -38.036 1.00 61.88 103 PRO A O 1
ATOM 804 N N . ARG A 1 104 ? 25.275 -1.754 -36.075 1.00 64.75 104 ARG A N 1
ATOM 805 C CA . ARG A 1 104 ? 25.414 -0.331 -36.407 1.00 64.75 104 ARG A CA 1
ATOM 806 C C . ARG A 1 104 ? 26.879 -0.079 -36.724 1.00 64.75 104 ARG A C 1
ATOM 808 O O . ARG A 1 104 ? 27.691 -0.069 -35.804 1.00 64.75 104 ARG A O 1
ATOM 815 N N . ASP A 1 105 ? 27.190 0.150 -37.993 1.00 67.69 105 ASP A N 1
ATOM 816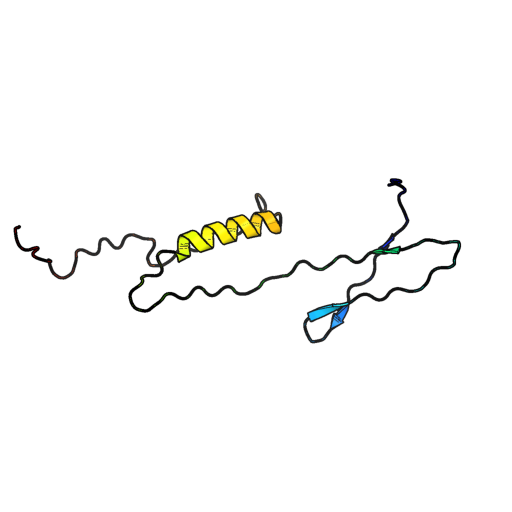 C CA . ASP A 1 105 ? 28.486 0.697 -38.379 1.00 67.69 105 ASP A CA 1
ATOM 817 C C . ASP A 1 105 ? 28.531 2.154 -37.899 1.00 67.69 105 ASP A C 1
ATOM 819 O O . ASP A 1 105 ? 27.803 3.014 -38.404 1.00 67.69 105 ASP A O 1
ATOM 823 N N . LEU A 1 106 ? 29.316 2.426 -36.854 1.00 66.88 106 LEU A N 1
ATOM 824 C CA . LEU A 1 106 ? 29.667 3.804 -36.522 1.00 66.88 106 LEU A CA 1
ATOM 825 C C . LEU A 1 106 ? 30.660 4.294 -37.585 1.00 66.88 106 LEU A C 1
ATOM 827 O O . LEU A 1 106 ? 31.607 3.569 -37.880 1.00 66.88 106 LEU A O 1
ATOM 831 N N . PRO A 1 107 ? 30.480 5.497 -38.155 1.00 59.62 107 PRO A N 1
ATOM 832 C CA . PRO A 1 107 ? 31.494 6.069 -39.024 1.00 59.62 107 PRO A CA 1
ATOM 833 C C . PRO A 1 107 ? 32.773 6.326 -38.220 1.00 59.62 107 PRO A C 1
ATOM 835 O O . PRO A 1 107 ? 32.714 6.882 -37.120 1.00 59.62 107 PRO A O 1
ATOM 838 N N . ASP A 1 108 ? 33.908 5.918 -38.787 1.00 66.19 108 ASP A N 1
ATOM 839 C CA . ASP A 1 108 ? 35.231 6.226 -38.253 1.00 66.19 108 ASP A CA 1
ATOM 840 C C . ASP A 1 108 ? 35.415 7.754 -38.209 1.00 66.19 108 ASP A C 1
ATOM 842 O O . ASP A 1 108 ? 35.196 8.442 -39.210 1.00 66.19 108 ASP A O 1
ATOM 846 N N . VAL A 1 109 ? 35.751 8.274 -37.023 1.00 59.88 109 VAL A N 1
ATOM 847 C CA . VAL A 1 109 ? 36.044 9.698 -36.769 1.00 59.88 109 VAL A CA 1
ATOM 848 C C . VAL 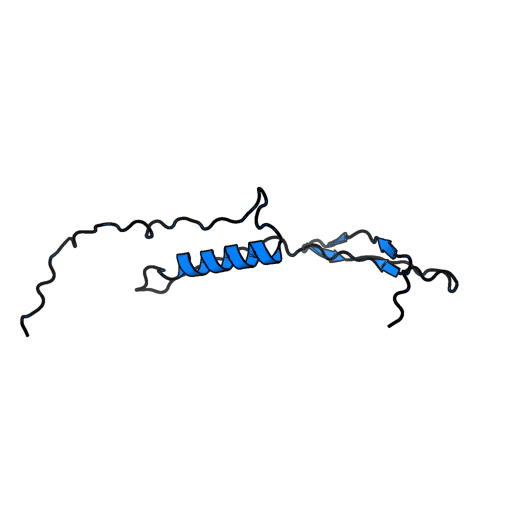A 1 109 ? 37.416 10.066 -37.316 1.00 59.88 109 VAL A C 1
ATOM 850 O O . VAL A 1 109 ? 38.372 9.308 -37.039 1.00 59.88 109 VAL A O 1
#

Secondary structure (DSSP, 8-state):
-------EEEPPEEE-TT--EEE---PPPTT---EEE--PPP-PPPP------TT---TTHHHHHHHHHHHHHHHHT-TTSTTPPPPPPPTTTS------SS---PPP-

InterPro domains:
  IPR056221 T6SS, Tle3 phospholipase effector, alpha/beta domain [PF24322] (44-92)

Organism: Klebsiella variicola (NCBI:txid244366)

Radius of gyration: 26.37 Å; chains: 1; bounding box: 58×31×76 Å